Protein AF-A0A821UWU6-F1 (afdb_monomer_lite)

Secondary structure (DSSP, 8-state):
---EEEEEEESSEEEEEEE-SS-EEEEEEESSEEEEEEEESS-EEEEEESSS-EEEEEEE-

pLDDT: mean 85.29, std 5.23, range [66.44, 92.19]

Sequence (61 a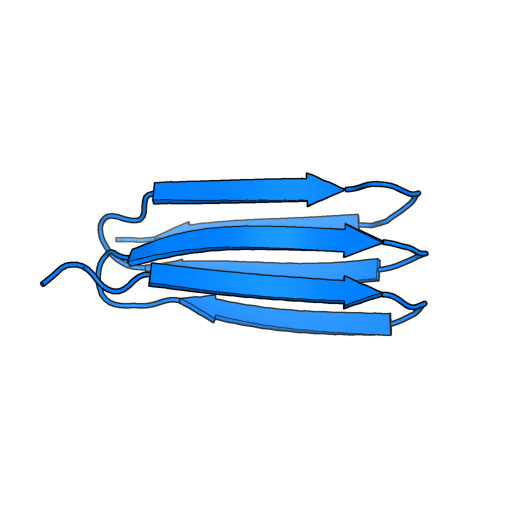a):
GVPVAVVSFTSIGVAVVSFSDGSVTVVSFSGVPVAVVSFSGVPVAVVSFTSIGVAVVSFSD

Structure (mmCIF, N/CA/C/O backbone):
data_AF-A0A821UWU6-F1
#
_entry.id   AF-A0A821UWU6-F1
#
loop_
_atom_site.group_PDB
_atom_site.id
_atom_site.type_symbol
_atom_site.label_atom_id
_atom_site.label_alt_id
_atom_site.label_comp_id
_atom_site.label_asym_id
_atom_site.label_entity_id
_atom_site.label_seq_id
_atom_site.pdbx_PDB_ins_code
_atom_site.Cartn_x
_atom_site.Cartn_y
_atom_site.Cartn_z
_atom_site.occupancy
_atom_site.B_iso_or_equiv
_atom_site.auth_seq_id
_atom_site.auth_comp_id
_atom_site.auth_asym_id
_atom_site.auth_atom_id
_atom_site.pdbx_PDB_model_num
ATOM 1 N N . GLY A 1 1 ? -13.926 -1.827 15.887 1.00 66.44 1 GLY A N 1
ATOM 2 C CA . GLY A 1 1 ? -12.627 -2.519 15.769 1.00 66.44 1 GLY A CA 1
ATOM 3 C C . GLY A 1 1 ? -11.765 -1.710 14.834 1.00 66.44 1 GLY A C 1
ATOM 4 O O . GLY A 1 1 ? -12.326 -1.141 13.910 1.00 66.44 1 GLY A O 1
ATOM 5 N N . VAL A 1 2 ? -10.463 -1.599 15.092 1.00 76.38 2 VAL A N 1
ATOM 6 C CA . VAL A 1 2 ? -9.565 -0.807 14.234 1.00 76.38 2 VAL A CA 1
ATOM 7 C C . VAL A 1 2 ? -9.397 -1.523 12.884 1.00 76.38 2 VAL A C 1
ATOM 9 O O . VAL A 1 2 ? -9.064 -2.712 12.893 1.00 76.38 2 VAL A O 1
ATOM 12 N N . PRO A 1 3 ? -9.653 -0.863 11.740 1.00 82.38 3 PRO A N 1
ATOM 13 C CA . PRO A 1 3 ? -9.481 -1.473 10.426 1.00 82.38 3 PRO A CA 1
ATOM 14 C C . PRO A 1 3 ? -8.001 -1.743 10.127 1.00 82.38 3 PRO A C 1
ATOM 16 O O . PRO A 1 3 ? -7.131 -0.915 10.410 1.00 82.38 3 PRO A O 1
ATOM 19 N N . VAL A 1 4 ? -7.729 -2.911 9.537 1.00 89.00 4 VAL A N 1
ATOM 20 C CA . VAL A 1 4 ? -6.387 -3.333 9.119 1.00 89.00 4 VAL A CA 1
ATOM 21 C C . VAL A 1 4 ? -6.370 -3.528 7.609 1.00 89.00 4 VAL A C 1
ATOM 23 O O . VAL A 1 4 ? -7.206 -4.259 7.077 1.00 89.00 4 VAL A O 1
ATOM 26 N N . ALA A 1 5 ? -5.409 -2.908 6.925 1.00 88.25 5 ALA A N 1
ATOM 27 C CA . ALA A 1 5 ? -5.218 -3.071 5.487 1.00 88.25 5 ALA A CA 1
ATOM 28 C C . ALA A 1 5 ? -3.780 -3.480 5.153 1.00 88.25 5 ALA A C 1
ATOM 30 O O . ALA A 1 5 ? -2.816 -2.925 5.681 1.00 88.25 5 ALA A O 1
ATOM 31 N N . VAL A 1 6 ? -3.643 -4.437 4.235 1.00 90.69 6 VAL A N 1
ATOM 32 C CA . VAL A 1 6 ? -2.355 -4.861 3.677 1.00 90.69 6 VAL A CA 1
ATOM 33 C C . VAL A 1 6 ? -2.435 -4.732 2.165 1.00 90.69 6 VAL A C 1
ATOM 35 O O . VAL A 1 6 ? -3.325 -5.309 1.541 1.00 90.69 6 VAL A O 1
ATOM 38 N N . VAL A 1 7 ? -1.523 -3.961 1.580 1.00 88.12 7 VAL A N 1
ATOM 39 C CA . VAL A 1 7 ? -1.503 -3.670 0.143 1.00 88.12 7 VAL A CA 1
ATOM 40 C C . VAL A 1 7 ? -0.110 -3.932 -0.411 1.00 88.12 7 VAL A C 1
ATOM 42 O O . VAL A 1 7 ? 0.883 -3.464 0.142 1.00 88.12 7 VAL A O 1
ATOM 45 N N . SER A 1 8 ? -0.044 -4.655 -1.527 1.00 88.94 8 SER A N 1
ATOM 46 C CA . SER A 1 8 ? 1.213 -5.015 -2.182 1.00 88.94 8 SER A CA 1
ATOM 47 C C . SER A 1 8 ? 1.181 -4.641 -3.658 1.00 88.94 8 SER A C 1
ATOM 49 O O . SER A 1 8 ? 0.300 -5.080 -4.396 1.00 88.94 8 SER A O 1
ATOM 51 N N . PHE A 1 9 ? 2.179 -3.880 -4.099 1.00 83.75 9 PHE A N 1
ATOM 52 C CA . PHE A 1 9 ? 2.388 -3.503 -5.495 1.00 83.75 9 PHE A CA 1
ATOM 53 C C . PHE A 1 9 ? 3.634 -4.199 -6.031 1.00 83.75 9 PHE A C 1
ATOM 55 O O . PHE A 1 9 ? 4.721 -4.053 -5.473 1.00 83.75 9 PHE A O 1
ATOM 62 N N . THR A 1 10 ? 3.479 -4.965 -7.108 1.00 78.06 10 THR A N 1
ATOM 63 C CA . THR A 1 10 ? 4.540 -5.806 -7.681 1.00 78.06 10 THR A CA 1
ATOM 64 C C . THR A 1 10 ? 4.601 -5.617 -9.193 1.00 78.06 10 THR A C 1
ATOM 66 O O . THR A 1 10 ? 4.130 -6.462 -9.947 1.00 78.06 10 THR A O 1
ATOM 69 N N . SER A 1 11 ? 5.116 -4.471 -9.654 1.00 73.56 11 SER A N 1
ATOM 70 C CA . SER A 1 11 ? 5.432 -4.187 -11.069 1.00 73.56 11 SER A CA 1
ATOM 71 C C . SER A 1 11 ? 5.942 -2.757 -11.260 1.00 73.56 11 SER A C 1
ATOM 73 O O . SER A 1 11 ? 5.893 -1.929 -10.353 1.00 73.56 11 SER A O 1
ATOM 75 N N . ILE A 1 12 ? 6.412 -2.463 -12.475 1.00 78.06 12 ILE A N 1
ATOM 76 C CA . ILE A 1 12 ? 6.584 -1.087 -12.949 1.00 78.06 12 ILE A CA 1
ATOM 77 C C . ILE A 1 12 ? 5.191 -0.472 -13.102 1.00 78.0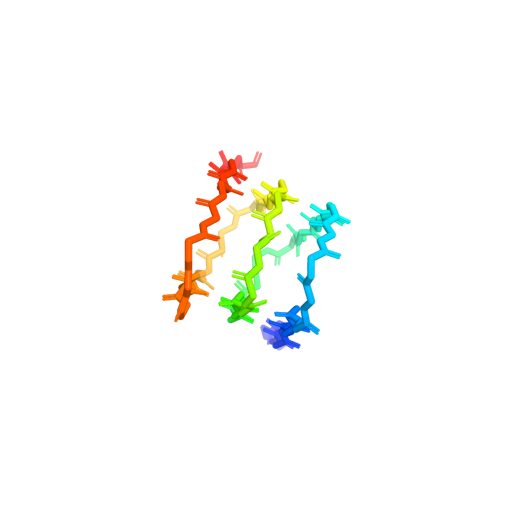6 12 ILE A C 1
ATOM 79 O O . ILE A 1 12 ? 4.369 -0.994 -13.855 1.00 78.06 12 ILE A O 1
ATOM 83 N N . GLY A 1 13 ? 4.908 0.616 -12.392 1.00 80.00 13 GLY A N 1
ATOM 84 C CA . GLY A 1 13 ? 3.587 1.230 -12.458 1.00 80.00 13 GLY A CA 1
ATOM 85 C C . GLY A 1 13 ? 3.392 2.405 -11.516 1.00 80.00 13 GLY A C 1
ATOM 86 O O . GLY A 1 13 ? 4.223 2.681 -10.649 1.00 80.00 13 GLY A O 1
ATOM 87 N N . VAL A 1 14 ? 2.265 3.088 -11.709 1.00 85.69 14 VAL A N 1
ATOM 88 C CA . VAL A 1 14 ? 1.833 4.199 -10.864 1.00 85.69 14 VAL A CA 1
ATOM 89 C C . VAL A 1 14 ? 0.700 3.728 -9.961 1.00 85.69 14 VAL A C 1
ATOM 91 O O . VAL A 1 14 ? -0.266 3.140 -10.446 1.00 85.69 14 VAL A O 1
ATOM 94 N N . ALA A 1 15 ? 0.808 3.990 -8.661 1.00 84.50 15 ALA A N 1
ATOM 95 C CA . ALA A 1 15 ? -0.223 3.658 -7.683 1.00 84.50 15 ALA A CA 1
ATOM 96 C C . ALA A 1 15 ? -0.632 4.899 -6.888 1.00 84.50 15 ALA A C 1
ATOM 98 O O . ALA A 1 15 ? 0.219 5.657 -6.428 1.00 84.50 15 ALA A O 1
ATOM 99 N N . VAL A 1 16 ? -1.936 5.083 -6.693 1.00 88.50 16 VAL A N 1
ATOM 100 C CA . VAL A 1 16 ? -2.480 6.094 -5.782 1.00 88.50 16 VAL A CA 1
ATOM 101 C C . VAL A 1 16 ? -3.378 5.381 -4.787 1.00 88.50 16 VAL A C 1
ATOM 103 O O . VAL A 1 16 ? -4.314 4.690 -5.184 1.00 88.50 16 VAL A O 1
ATOM 106 N N . VAL A 1 17 ? -3.069 5.520 -3.502 1.00 87.75 17 VAL A N 1
ATOM 107 C CA . VAL A 1 17 ? -3.793 4.849 -2.419 1.00 87.75 17 VAL A CA 1
ATOM 108 C C . VAL A 1 17 ? -4.108 5.858 -1.330 1.00 87.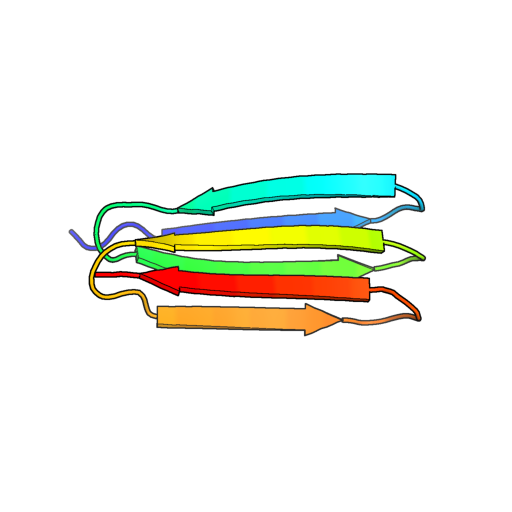75 17 VAL A C 1
ATOM 110 O O . VAL A 1 17 ? -3.252 6.656 -0.949 1.00 87.75 17 VAL A O 1
ATOM 113 N N . SER A 1 18 ? -5.332 5.805 -0.816 1.00 88.88 18 SER A N 1
ATOM 114 C CA . SER A 1 18 ? -5.757 6.616 0.317 1.00 88.88 18 SER A CA 1
ATOM 115 C C . SER A 1 18 ? -6.387 5.730 1.382 1.00 88.88 18 SER A C 1
ATOM 117 O O . SER A 1 18 ? -7.168 4.830 1.068 1.00 88.88 18 SER A O 1
ATOM 119 N N . PHE A 1 19 ? -6.021 5.989 2.632 1.00 87.56 19 PHE A N 1
ATOM 120 C CA . PHE A 1 19 ? -6.570 5.334 3.807 1.00 87.56 19 PHE A CA 1
ATOM 121 C C . PHE A 1 19 ? -7.174 6.394 4.726 1.00 87.56 19 PHE A C 1
ATOM 123 O O . PHE A 1 19 ? -6.523 7.387 5.056 1.00 87.56 19 PHE A O 1
ATOM 130 N N . SER A 1 20 ? -8.409 6.162 5.154 1.00 80.38 20 SER A N 1
ATOM 131 C CA . SER A 1 20 ? -9.155 7.050 6.048 1.00 80.38 20 SER A CA 1
ATOM 132 C C . SER A 1 20 ? -9.492 6.335 7.360 1.00 80.38 20 SER A C 1
ATOM 134 O O . SER A 1 20 ? -9.412 5.107 7.437 1.00 80.38 20 SER A O 1
ATOM 136 N N . ASP A 1 21 ? -9.899 7.113 8.365 1.00 76.88 21 ASP A N 1
ATOM 137 C CA . ASP A 1 21 ? -10.506 6.640 9.622 1.00 76.88 21 ASP A CA 1
ATOM 138 C C . ASP A 1 21 ? -9.556 5.998 10.655 1.00 76.88 21 ASP A C 1
ATOM 140 O O . ASP A 1 21 ? -9.979 5.190 11.474 1.00 76.88 21 ASP A O 1
ATOM 144 N N . GLY A 1 22 ? -8.265 6.355 10.664 1.00 71.06 22 GLY A N 1
ATOM 145 C CA . GLY A 1 22 ? -7.326 5.839 11.673 1.00 71.06 22 GLY A CA 1
ATOM 146 C C . GLY A 1 22 ? -7.171 4.314 11.606 1.00 71.06 22 GLY A C 1
ATOM 147 O O . GLY A 1 22 ? -7.710 3.557 12.413 1.00 71.06 22 GLY A O 1
ATOM 148 N N . SER A 1 23 ? -6.422 3.849 10.608 1.00 79.88 23 SER A N 1
ATOM 149 C CA . SER A 1 23 ? -6.223 2.428 10.317 1.00 79.88 23 SER A CA 1
ATOM 150 C C . SER A 1 23 ? -4.794 1.972 10.599 1.00 79.88 23 SER A C 1
ATOM 152 O O . SER A 1 23 ? -3.846 2.763 10.565 1.00 79.88 23 SER A O 1
ATOM 154 N N . VAL A 1 24 ? -4.632 0.668 10.838 1.00 88.31 24 VAL A N 1
ATOM 155 C CA . VAL A 1 24 ? -3.315 0.022 10.798 1.00 88.31 24 VAL A CA 1
ATOM 156 C C . VAL A 1 24 ? -3.076 -0.467 9.376 1.00 88.31 24 VAL A C 1
ATOM 158 O O . VAL A 1 24 ? -3.835 -1.280 8.848 1.00 88.31 24 VAL A O 1
ATOM 161 N N . THR A 1 25 ? -2.027 0.029 8.737 1.00 88.94 25 THR A N 1
ATOM 162 C CA . THR A 1 25 ? -1.779 -0.187 7.311 1.00 88.94 25 THR A CA 1
ATOM 163 C C . THR A 1 25 ? -0.360 -0.670 7.065 1.00 88.94 25 THR A C 1
ATOM 165 O O . THR A 1 25 ? 0.606 -0.153 7.629 1.00 88.94 25 THR A O 1
ATOM 168 N N . VAL A 1 26 ? -0.232 -1.671 6.199 1.00 90.38 26 VAL A N 1
ATOM 169 C CA . VAL A 1 26 ? 1.058 -2.147 5.695 1.00 90.38 26 VAL A CA 1
ATOM 170 C C . VAL A 1 26 ? 1.037 -2.056 4.178 1.00 90.38 26 VAL A C 1
ATOM 172 O O . VAL A 1 26 ? 0.209 -2.688 3.524 1.00 90.38 26 VAL A O 1
ATOM 175 N N . VAL A 1 27 ? 1.953 -1.273 3.617 1.00 89.38 27 VAL A N 1
ATOM 176 C CA . VAL A 1 27 ? 2.086 -1.081 2.172 1.00 89.38 27 VAL A CA 1
ATOM 177 C C . VAL A 1 27 ? 3.466 -1.545 1.728 1.00 89.38 27 VAL A C 1
ATOM 179 O O . VAL A 1 27 ? 4.486 -1.050 2.209 1.00 89.38 27 VAL A O 1
ATOM 182 N N . SER A 1 28 ? 3.503 -2.498 0.800 1.00 90.44 28 SER A N 1
ATOM 183 C CA . SER A 1 28 ? 4.740 -3.033 0.237 1.00 90.44 28 SER A CA 1
ATOM 184 C C . SER A 1 28 ? 4.841 -2.742 -1.253 1.00 90.44 28 SER A C 1
ATOM 186 O O . SER A 1 28 ? 3.900 -2.954 -2.019 1.00 90.44 28 SER A O 1
ATOM 188 N N . PHE A 1 29 ? 6.012 -2.275 -1.663 1.00 88.06 29 PHE A N 1
ATOM 189 C CA . PHE A 1 29 ? 6.339 -1.903 -3.027 1.00 88.06 29 PHE A CA 1
ATOM 190 C C . PHE A 1 29 ? 7.524 -2.734 -3.531 1.00 88.06 29 PHE A C 1
ATOM 192 O O . PHE A 1 29 ? 8.584 -2.792 -2.898 1.00 88.06 29 PHE A O 1
ATOM 199 N N . SER A 1 30 ? 7.354 -3.358 -4.694 1.00 86.81 30 SER A N 1
ATOM 200 C CA . SER A 1 30 ? 8.375 -4.136 -5.399 1.00 86.81 30 SER A CA 1
ATOM 201 C C . SER A 1 30 ? 8.378 -3.813 -6.898 1.00 86.81 30 SER A C 1
ATOM 203 O O . SER A 1 30 ? 7.330 -3.513 -7.473 1.00 86.81 30 SER A O 1
ATOM 205 N N . GLY A 1 31 ? 9.549 -3.877 -7.541 1.00 85.62 31 GLY A N 1
ATOM 206 C CA . GLY A 1 31 ? 9.750 -3.445 -8.932 1.00 85.62 31 GLY A CA 1
ATOM 207 C C . GLY A 1 31 ? 10.179 -1.978 -9.048 1.00 85.62 31 GLY A C 1
ATOM 208 O O . GLY A 1 31 ? 11.005 -1.526 -8.263 1.00 85.62 31 GLY A O 1
ATOM 209 N N . VAL A 1 32 ? 9.622 -1.231 -10.014 1.00 82.69 32 VAL A N 1
ATOM 210 C CA . VAL A 1 32 ? 9.891 0.215 -10.184 1.00 82.69 32 VAL A CA 1
ATOM 211 C C . VAL A 1 32 ? 8.610 1.039 -10.017 1.00 82.69 32 VAL A C 1
ATOM 213 O O . VAL A 1 32 ? 8.021 1.476 -11.010 1.00 82.69 32 VAL A O 1
ATOM 216 N N . PRO A 1 33 ? 8.116 1.206 -8.777 1.00 82.81 33 PRO A N 1
ATOM 217 C CA . PRO A 1 33 ? 6.866 1.904 -8.530 1.00 82.81 33 PRO A CA 1
ATOM 218 C C . PRO A 1 33 ? 7.054 3.420 -8.448 1.00 82.81 33 PRO A C 1
ATOM 220 O O . PRO A 1 33 ? 8.047 3.919 -7.912 1.00 82.81 33 PRO A O 1
ATOM 223 N N . VAL A 1 34 ? 6.037 4.144 -8.911 1.00 88.31 34 VAL A N 1
ATOM 224 C CA . VAL A 1 34 ? 5.793 5.550 -8.574 1.00 88.31 34 VAL A CA 1
ATOM 225 C C . VAL A 1 34 ? 4.490 5.609 -7.788 1.00 88.31 34 VAL A C 1
ATOM 227 O O . VAL A 1 34 ? 3.419 5.351 -8.331 1.00 88.31 34 VAL A O 1
ATOM 230 N N . ALA A 1 35 ? 4.562 5.904 -6.496 1.00 88.25 35 ALA A N 1
ATOM 231 C CA . ALA A 1 35 ? 3.412 5.804 -5.608 1.00 88.25 35 ALA A CA 1
ATOM 232 C C . ALA A 1 35 ? 3.063 7.131 -4.935 1.00 88.25 35 ALA A C 1
ATOM 234 O O . ALA A 1 35 ? 3.942 7.876 -4.504 1.00 88.25 35 ALA A O 1
ATOM 235 N N . VAL A 1 36 ? 1.768 7.388 -4.781 1.00 90.62 36 VAL A N 1
ATOM 236 C CA . VAL A 1 36 ? 1.238 8.398 -3.864 1.00 90.62 36 VAL A CA 1
ATOM 237 C C . VAL A 1 36 ? 0.391 7.676 -2.827 1.00 90.62 36 VAL A C 1
ATOM 239 O O . VAL A 1 36 ? -0.575 6.996 -3.171 1.00 90.62 36 VAL A O 1
ATOM 242 N N . VAL A 1 37 ? 0.765 7.807 -1.560 1.00 90.44 37 VAL A N 1
ATOM 243 C CA . VAL A 1 37 ? 0.063 7.185 -0.436 1.00 90.44 37 VAL A CA 1
ATOM 244 C C . VAL A 1 37 ? -0.369 8.279 0.528 1.00 90.44 37 VAL A C 1
ATOM 246 O O . VAL A 1 37 ? 0.457 9.065 0.989 1.00 90.44 37 VAL A O 1
ATOM 249 N N . SER A 1 38 ? -1.662 8.342 0.822 1.00 92.19 38 SER A N 1
ATOM 250 C CA . SER A 1 38 ? -2.237 9.330 1.733 1.00 92.19 38 SER A CA 1
ATOM 251 C C . SER A 1 38 ? -2.942 8.647 2.898 1.00 92.19 38 SER A C 1
ATOM 253 O O . SER A 1 38 ? -3.707 7.701 2.701 1.00 92.19 38 SER A O 1
ATOM 255 N N . PHE A 1 39 ? -2.691 9.145 4.104 1.00 90.38 39 PHE A N 1
ATOM 256 C CA . PHE A 1 39 ? -3.341 8.709 5.332 1.00 90.38 39 PHE A CA 1
ATOM 257 C C . PHE A 1 39 ? -4.051 9.892 5.996 1.00 90.38 39 PHE A C 1
ATOM 259 O O . PHE A 1 39 ? -3.449 10.957 6.131 1.00 90.38 39 PHE A O 1
ATOM 266 N N . SER A 1 40 ? -5.299 9.689 6.427 1.00 89.62 40 SER A N 1
ATOM 267 C CA . SER A 1 40 ? -6.083 10.659 7.208 1.00 89.62 40 SER A CA 1
ATOM 268 C C . SER A 1 40 ? -6.511 10.094 8.574 1.00 89.62 40 SER A C 1
ATOM 270 O O . SER A 1 40 ? -6.743 8.883 8.707 1.00 89.62 40 SER A O 1
ATOM 272 N N . GLY A 1 41 ? -6.612 10.965 9.584 1.00 86.25 41 GLY A N 1
ATOM 273 C CA . GLY A 1 41 ? -6.937 10.636 10.974 1.00 86.25 41 GLY A CA 1
ATOM 274 C C . GLY A 1 41 ? -5.711 10.226 11.799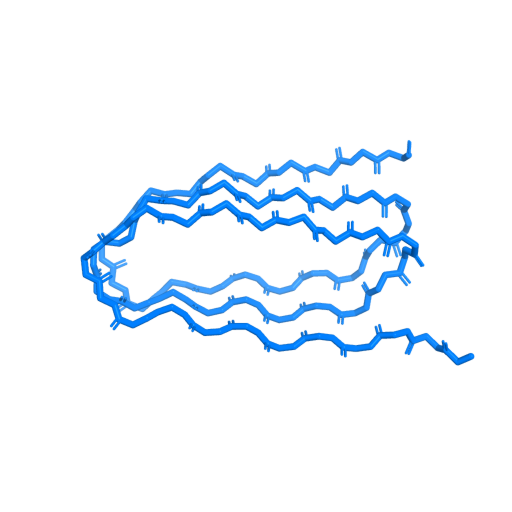 1.00 86.25 41 GLY A C 1
ATOM 275 O O . GLY A 1 41 ? -4.642 10.817 11.681 1.00 86.25 41 GLY A O 1
ATOM 276 N N . VAL A 1 42 ? -5.845 9.178 12.627 1.00 80.88 42 VAL A N 1
ATOM 277 C CA . VAL A 1 42 ? -4.754 8.648 13.480 1.00 80.88 42 VAL A CA 1
ATOM 278 C C . VAL A 1 42 ? -4.228 7.308 12.931 1.00 80.88 42 VAL A C 1
ATOM 280 O O . VAL A 1 42 ? -4.583 6.245 13.448 1.00 80.88 42 VAL A O 1
ATOM 283 N N . PRO A 1 43 ? -3.439 7.306 11.839 1.00 82.06 43 PRO A N 1
ATOM 284 C CA . PRO A 1 43 ? -2.961 6.083 11.210 1.00 82.06 43 PRO A CA 1
ATOM 285 C C . PRO A 1 43 ? -1.759 5.486 11.948 1.00 82.06 43 PRO A C 1
ATOM 287 O O . PRO A 1 43 ? -0.890 6.192 12.459 1.00 82.06 43 PRO A O 1
ATOM 290 N N . VAL A 1 44 ? -1.645 4.162 11.886 1.00 87.81 44 VAL A N 1
ATOM 291 C CA . VAL A 1 44 ? -0.376 3.454 12.089 1.00 87.81 44 VAL A CA 1
ATOM 292 C C . VAL A 1 44 ? 0.017 2.862 10.742 1.00 87.81 44 VAL A C 1
ATOM 294 O O . VAL A 1 44 ? -0.655 1.961 10.247 1.00 87.81 44 VAL A O 1
ATOM 297 N N . ALA A 1 45 ? 1.083 3.375 10.129 1.00 88.19 45 ALA A N 1
ATOM 298 C CA . ALA A 1 45 ? 1.483 2.992 8.778 1.00 88.19 45 ALA A CA 1
ATOM 299 C C . ALA A 1 45 ? 2.902 2.421 8.736 1.00 88.19 45 ALA A C 1
ATOM 301 O O . ALA A 1 45 ? 3.845 3.018 9.255 1.00 88.19 45 ALA A O 1
ATOM 302 N N . VAL A 1 46 ? 3.056 1.289 8.052 1.00 89.38 46 VAL A N 1
ATOM 303 C CA . VAL A 1 46 ? 4.351 0.734 7.648 1.00 89.38 46 VAL A CA 1
ATOM 304 C C . VAL A 1 46 ? 4.411 0.737 6.128 1.00 89.38 46 VAL A C 1
ATOM 306 O O . VAL A 1 46 ? 3.583 0.108 5.472 1.00 89.38 46 VAL A O 1
ATOM 309 N N . VAL A 1 47 ? 5.400 1.427 5.561 1.00 86.88 47 VAL A N 1
ATOM 310 C CA . VAL A 1 47 ? 5.625 1.479 4.111 1.00 86.88 47 VAL A CA 1
ATOM 311 C C . VAL A 1 47 ? 7.011 0.921 3.813 1.00 86.88 47 VAL A C 1
ATOM 313 O O . VAL A 1 47 ? 7.992 1.328 4.432 1.00 86.88 47 VAL A O 1
ATOM 316 N N . SER A 1 48 ? 7.104 -0.045 2.902 1.00 88.81 48 SER A N 1
ATOM 317 C CA . SER A 1 48 ? 8.355 -0.745 2.585 1.00 88.81 48 SER A CA 1
ATOM 318 C C . SER A 1 48 ? 8.603 -0.818 1.085 1.00 88.81 48 SER A C 1
ATOM 320 O O . SER A 1 48 ? 7.691 -1.107 0.314 1.00 88.81 48 SER A O 1
ATOM 322 N N . PHE A 1 49 ? 9.862 -0.620 0.687 1.00 84.25 49 PHE A N 1
ATOM 323 C CA . PHE A 1 49 ? 10.326 -0.713 -0.697 1.00 84.25 49 PHE A CA 1
ATOM 324 C C . PHE A 1 49 ? 11.396 -1.795 -0.805 1.00 84.25 49 PHE A C 1
ATOM 326 O O . PHE A 1 49 ? 12.366 -1.794 -0.053 1.00 84.25 49 PHE A O 1
ATOM 333 N N . THR A 1 50 ? 11.221 -2.714 -1.749 1.00 85.00 50 THR A N 1
ATOM 334 C CA . THR A 1 50 ? 12.170 -3.811 -2.018 1.00 85.00 50 THR A CA 1
ATOM 335 C C . THR A 1 50 ? 13.000 -3.585 -3.284 1.00 85.00 50 THR A C 1
ATOM 337 O O . THR A 1 50 ? 13.808 -4.430 -3.657 1.00 85.00 50 THR A O 1
ATOM 340 N N . SER A 1 51 ? 12.812 -2.462 -3.980 1.00 82.06 51 SER A N 1
ATOM 341 C CA . SER A 1 51 ? 13.492 -2.113 -5.235 1.00 82.06 51 SER A CA 1
ATOM 342 C C . SER A 1 51 ? 13.441 -0.595 -5.479 1.00 82.06 51 SER A C 1
ATOM 344 O O . SER A 1 51 ? 12.815 0.133 -4.708 1.00 82.06 51 SER A O 1
ATOM 346 N N . ILE A 1 52 ? 14.125 -0.113 -6.525 1.00 81.81 52 ILE A N 1
ATOM 347 C CA . ILE A 1 52 ? 14.211 1.316 -6.880 1.00 81.81 52 ILE A CA 1
ATOM 348 C C . ILE A 1 52 ? 12.822 1.854 -7.224 1.00 81.81 52 ILE A C 1
ATOM 350 O O . ILE A 1 52 ? 12.191 1.354 -8.142 1.00 81.81 52 ILE A O 1
ATOM 354 N N . GLY A 1 53 ? 12.371 2.909 -6.551 1.00 82.69 53 GLY A N 1
ATOM 355 C CA . GLY A 1 53 ? 11.0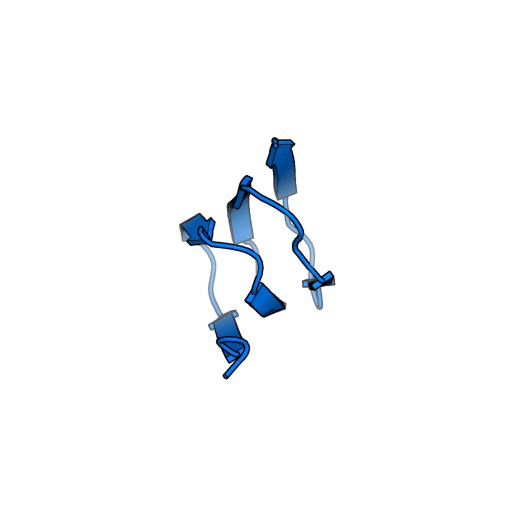86 3.548 -6.820 1.00 82.69 53 GLY A CA 1
ATOM 356 C C . GLY A 1 53 ? 10.987 4.923 -6.175 1.00 82.69 53 GLY A C 1
ATOM 357 O O . GLY A 1 53 ? 11.871 5.335 -5.423 1.00 82.69 53 GLY A O 1
ATOM 358 N N . VAL A 1 54 ? 9.900 5.628 -6.471 1.00 85.50 54 VAL A N 1
ATOM 359 C CA . VAL A 1 54 ? 9.574 6.922 -5.862 1.00 85.50 54 VAL A CA 1
ATOM 360 C C . VAL A 1 54 ? 8.245 6.790 -5.146 1.00 85.50 54 VAL A C 1
ATOM 362 O O . VAL A 1 54 ? 7.278 6.283 -5.710 1.00 85.50 54 VAL A O 1
ATOM 365 N N . ALA A 1 55 ? 8.179 7.282 -3.915 1.00 85.75 55 ALA A N 1
ATOM 366 C CA . ALA A 1 55 ? 6.923 7.391 -3.202 1.00 85.75 55 ALA A CA 1
ATOM 367 C C . ALA A 1 55 ? 6.778 8.751 -2.543 1.00 85.75 55 ALA A C 1
ATOM 369 O O . ALA A 1 55 ? 7.693 9.244 -1.885 1.00 85.75 55 ALA A O 1
ATOM 370 N N . VAL A 1 56 ? 5.592 9.323 -2.700 1.00 90.44 56 VAL A N 1
ATOM 371 C CA . VAL A 1 56 ? 5.130 10.467 -1.927 1.00 90.44 56 VAL A CA 1
ATOM 372 C C . VAL A 1 56 ? 4.176 9.928 -0.877 1.00 90.44 56 VAL A C 1
ATOM 374 O O . VAL A 1 56 ? 3.160 9.321 -1.214 1.00 90.44 56 VAL A O 1
ATOM 377 N N . VAL A 1 57 ? 4.514 10.136 0.391 1.00 89.88 57 VAL A N 1
ATOM 378 C CA . VAL A 1 57 ? 3.678 9.722 1.517 1.00 89.88 57 VAL A CA 1
ATOM 379 C C . VAL A 1 57 ? 3.211 10.967 2.253 1.00 89.88 57 VAL A C 1
ATOM 381 O O . VAL A 1 57 ? 4.030 11.802 2.635 1.00 89.88 57 VAL A O 1
ATOM 384 N N . SER A 1 58 ? 1.899 11.104 2.426 1.00 91.25 58 SER A N 1
ATOM 385 C CA . SER A 1 58 ? 1.281 12.243 3.102 1.00 91.25 58 SER A CA 1
ATOM 386 C C . SER A 1 58 ? 0.404 11.777 4.258 1.00 91.25 58 SER A C 1
ATOM 388 O O . SER A 1 58 ? -0.341 10.805 4.130 1.00 91.25 58 SER A O 1
ATOM 390 N N . PHE A 1 59 ? 0.505 12.492 5.373 1.00 89.25 59 PHE A N 1
ATOM 391 C C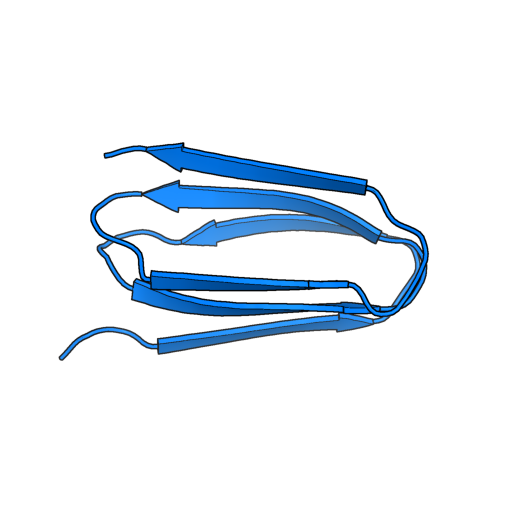A . PHE A 1 59 ? -0.301 12.294 6.569 1.00 89.25 59 PHE A CA 1
ATOM 392 C C . PHE A 1 59 ? -1.068 13.584 6.842 1.00 89.25 59 PHE A C 1
ATOM 394 O O . PHE A 1 59 ? -0.502 14.677 6.768 1.00 89.25 59 PHE A O 1
ATOM 401 N N . SER A 1 60 ? -2.356 13.465 7.119 1.00 86.62 60 SER A N 1
ATOM 402 C CA . SER A 1 60 ? -3.229 14.577 7.490 1.00 86.62 60 SER A CA 1
ATOM 403 C C . SER A 1 60 ? -4.138 14.134 8.631 1.00 86.62 60 SER A C 1
ATOM 405 O O . SER A 1 60 ? -4.414 12.944 8.753 1.00 86.62 60 SER A O 1
ATOM 407 N N . ASP A 1 61 ? -4.555 15.075 9.473 1.00 80.00 61 ASP A N 1
ATOM 408 C CA . ASP A 1 61 ? -5.619 14.842 10.456 1.00 80.00 61 ASP A CA 1
ATOM 409 C C . ASP A 1 61 ? -6.970 14.944 9.737 1.00 80.00 61 ASP A C 1
ATOM 411 O O . ASP A 1 61 ? -7.271 16.049 9.225 1.00 80.00 61 ASP A O 1
#

Radius of gyration: 11.38 Å; chains: 1; bounding box: 27×21×29 Å

Foldseek 3Di:
DAAEEEEEAAEDEEEEEEDEDAHEYEYEYHYEYEYEYEYEDNYNYHYYYPDHYHYDYYYYD